Protein AF-A0A966Y6J8-F1 (afdb_monomer_lite)

Foldseek 3Di:
DVCVVQLVCLQPDDDDDDPDVVVCVSSVRDDDDDPVRVVVVVVVVVVVVVVVVVVVVCPVVDDPLVVVLVVLVVLVVVVVVVCVPPVDDDDPVSVVSNVVSVVVSVVSVVVCVVVPPVPPPPDPPPVVVVVVVVVVVVVPDD

Sequence (142 aa):
VSALPLVAYNMFSSHKLSDNQALDFLLRKAVFPTFVEVTFFAICACAVLFLSFASSYAYRNAEASLVAPFEYVAIPVSVLWGIFIWNEWPDALSWLGMFLILLGGIYAVYRERRLNIRVASDIPMPASTGMNMGKNQINRDP

Radius of gyration: 29.65 Å; chains: 1; bounding box: 65×50×82 Å

Structure (mmCIF, N/CA/C/O backbone):
data_AF-A0A966Y6J8-F1
#
_entry.id   AF-A0A966Y6J8-F1
#
loop_
_atom_site.group_PDB
_atom_site.id
_atom_site.type_symbol
_atom_site.label_atom_id
_atom_site.label_alt_id
_atom_site.label_comp_id
_atom_site.label_asym_id
_atom_site.label_entity_id
_atom_site.label_seq_id
_atom_site.pdbx_PDB_ins_code
_atom_site.Cartn_x
_atom_site.Cartn_y
_atom_site.Cartn_z
_atom_site.occupancy
_atom_site.B_iso_or_equiv
_atom_site.auth_seq_id
_atom_site.auth_comp_id
_atom_site.auth_asym_id
_atom_site.auth_atom_id
_atom_site.pdbx_PDB_model_num
ATOM 1 N N . VAL A 1 1 ? 27.481 15.611 0.302 1.00 56.69 1 VAL A N 1
ATOM 2 C CA . VAL A 1 1 ? 28.236 16.576 -0.543 1.00 56.69 1 VAL A CA 1
ATOM 3 C C . VAL A 1 1 ? 29.304 15.894 -1.415 1.00 56.69 1 VAL A C 1
ATOM 5 O O . VAL A 1 1 ? 29.577 16.391 -2.495 1.00 56.69 1 VAL A O 1
ATOM 8 N N . SER A 1 2 ? 29.834 14.718 -1.047 1.00 58.97 2 SER A N 1
ATOM 9 C CA . SER A 1 2 ? 30.861 13.980 -1.816 1.00 58.97 2 SER A CA 1
ATOM 10 C C . SER A 1 2 ? 30.388 13.265 -3.097 1.00 58.97 2 SER A C 1
ATOM 12 O O . SER A 1 2 ? 31.220 12.957 -3.940 1.00 58.97 2 SER A O 1
ATOM 14 N N . ALA A 1 3 ? 29.086 13.007 -3.276 1.00 59.91 3 ALA A N 1
ATOM 15 C CA . ALA A 1 3 ? 28.562 12.302 -4.458 1.00 59.91 3 ALA A CA 1
ATOM 16 C C . ALA A 1 3 ? 28.260 13.222 -5.660 1.00 59.91 3 ALA A C 1
ATOM 18 O O . ALA A 1 3 ? 28.180 12.756 -6.793 1.00 59.91 3 ALA A O 1
ATOM 19 N N . LEU A 1 4 ? 28.124 14.534 -5.427 1.00 69.62 4 LEU A N 1
ATOM 20 C CA . LEU A 1 4 ? 27.802 15.524 -6.465 1.00 69.62 4 LEU A CA 1
ATOM 21 C C . LEU A 1 4 ? 28.819 15.570 -7.625 1.00 69.62 4 LEU A C 1
ATOM 23 O O . LEU A 1 4 ? 28.378 15.615 -8.773 1.00 69.62 4 LEU A O 1
ATOM 27 N N . PRO A 1 5 ? 30.147 15.499 -7.386 1.00 73.69 5 PRO A N 1
ATOM 28 C CA . PRO A 1 5 ? 31.131 15.479 -8.471 1.00 73.69 5 PRO A CA 1
ATOM 29 C C . PRO A 1 5 ? 31.005 14.231 -9.354 1.00 73.69 5 PRO A C 1
ATOM 31 O O . PRO A 1 5 ? 31.160 14.303 -10.571 1.00 73.69 5 PRO A O 1
ATOM 34 N N . LEU A 1 6 ? 30.681 13.090 -8.741 1.00 67.75 6 LEU A N 1
ATOM 35 C CA . LEU A 1 6 ? 30.560 11.804 -9.423 1.00 67.75 6 LEU A CA 1
ATOM 36 C C . LEU A 1 6 ? 29.284 11.742 -10.278 1.00 67.75 6 LEU A C 1
ATOM 38 O O . LEU A 1 6 ? 29.329 11.268 -11.410 1.00 67.75 6 LEU A O 1
ATOM 42 N N . VAL A 1 7 ? 28.179 12.317 -9.787 1.00 68.94 7 VAL A N 1
ATOM 43 C CA . VAL A 1 7 ? 26.926 12.490 -10.545 1.00 68.94 7 VAL A CA 1
ATOM 44 C C . VAL A 1 7 ? 27.119 13.428 -11.742 1.00 68.94 7 VAL A C 1
ATOM 46 O O . VAL A 1 7 ? 26.674 13.108 -12.841 1.00 68.94 7 VAL A O 1
ATOM 49 N N . ALA A 1 8 ? 27.829 14.548 -11.570 1.00 68.38 8 ALA A N 1
ATOM 50 C CA . ALA A 1 8 ? 28.111 15.484 -12.661 1.00 68.38 8 ALA A CA 1
ATOM 51 C C . ALA A 1 8 ? 28.984 14.858 -13.768 1.00 68.38 8 ALA A C 1
ATOM 53 O O . ALA A 1 8 ? 28.717 15.055 -14.953 1.00 68.38 8 ALA A O 1
ATOM 54 N N . TYR A 1 9 ? 29.991 14.061 -13.392 1.00 67.81 9 TYR A N 1
ATOM 55 C CA . TYR A 1 9 ? 30.842 13.333 -14.339 1.00 67.81 9 TYR A CA 1
ATOM 56 C C . TYR A 1 9 ? 30.073 12.239 -15.104 1.00 67.81 9 TYR A C 1
ATOM 58 O O . TYR A 1 9 ? 30.188 12.130 -16.326 1.00 67.81 9 TYR A O 1
ATOM 66 N N . ASN A 1 10 ? 29.234 11.475 -14.399 1.00 71.25 10 ASN A N 1
ATOM 67 C CA . ASN A 1 10 ? 28.361 10.437 -14.959 1.00 71.25 10 ASN A CA 1
ATOM 68 C C . ASN A 1 10 ? 27.321 11.006 -15.955 1.00 71.25 10 ASN A C 1
ATOM 70 O O . ASN A 1 10 ? 27.005 10.377 -16.962 1.00 71.25 10 ASN A O 1
ATOM 74 N N . MET A 1 11 ? 26.841 12.233 -15.724 1.00 67.31 11 MET A N 1
ATOM 75 C CA . MET A 1 11 ? 25.857 12.915 -16.574 1.00 67.31 11 MET A CA 1
ATOM 76 C C . MET A 1 11 ? 26.409 13.310 -17.959 1.00 67.31 11 MET A C 1
ATOM 78 O O . MET A 1 11 ? 25.666 13.298 -18.942 1.00 67.31 11 MET A O 1
ATOM 82 N N . PHE A 1 12 ? 27.706 13.633 -18.049 1.00 67.56 12 PHE A N 1
ATOM 83 C CA . PHE A 1 12 ? 28.358 14.101 -19.281 1.00 67.56 12 PHE A CA 1
ATOM 84 C C . PHE A 1 12 ? 29.160 13.022 -20.028 1.00 67.56 12 PHE A C 1
ATOM 86 O O . PHE A 1 12 ? 29.352 13.145 -21.238 1.00 67.56 12 PHE A O 1
ATOM 93 N N . SER A 1 13 ? 29.626 11.962 -19.357 1.00 61.97 13 SER A N 1
ATOM 94 C CA . SER A 1 13 ? 30.504 10.952 -19.964 1.00 61.97 13 SER A CA 1
ATOM 95 C C . SER A 1 13 ? 29.734 9.691 -20.383 1.00 61.97 13 SER A C 1
ATOM 97 O O . SER A 1 13 ? 29.200 8.972 -19.546 1.00 61.97 13 SER A O 1
ATOM 99 N N . SER A 1 14 ? 29.660 9.408 -21.690 1.00 55.62 14 SER A N 1
ATOM 100 C CA . SER A 1 14 ? 29.096 8.149 -22.212 1.00 55.62 14 SER A CA 1
ATOM 101 C C . SER A 1 14 ? 30.207 7.099 -22.315 1.00 55.62 14 SER A C 1
ATOM 103 O O . SER A 1 14 ? 30.927 7.057 -23.312 1.00 55.62 14 SER A O 1
ATOM 105 N N . HIS A 1 15 ? 30.379 6.287 -21.269 1.00 58.25 15 HIS A N 1
ATOM 106 C CA . HIS A 1 15 ? 31.391 5.224 -21.227 1.00 58.25 15 HIS A CA 1
ATOM 107 C C . HIS A 1 15 ? 30.911 3.959 -21.949 1.00 58.25 15 HIS A C 1
ATOM 109 O O . HIS A 1 15 ? 29.740 3.593 -21.874 1.00 58.25 15 HIS A O 1
ATOM 115 N N . LYS A 1 16 ? 31.818 3.294 -22.676 1.00 61.41 16 LYS A N 1
ATOM 116 C CA . LYS A 1 16 ? 31.562 1.979 -23.284 1.00 61.41 16 LYS A CA 1
ATOM 117 C C . LYS A 1 16 ? 31.725 0.878 -22.232 1.00 61.41 16 LYS A C 1
ATOM 119 O O . LYS A 1 16 ? 32.588 0.990 -21.366 1.00 61.41 16 LYS A O 1
ATOM 124 N N . LEU A 1 17 ? 30.903 -0.166 -22.362 1.00 62.75 17 LEU A N 1
ATOM 125 C CA . LEU A 1 17 ? 30.805 -1.328 -21.473 1.00 62.75 17 LEU A CA 1
ATOM 126 C C . LEU A 1 17 ? 32.195 -1.861 -21.075 1.00 62.75 17 LEU A C 1
ATOM 128 O O . LEU A 1 17 ? 32.974 -2.274 -21.934 1.00 62.75 17 LEU A O 1
ATOM 132 N N . SER A 1 18 ? 32.498 -1.825 -19.778 1.00 62.00 18 SER A N 1
ATOM 133 C CA . SER A 1 18 ? 33.698 -2.429 -19.191 1.00 62.00 18 SER A CA 1
ATOM 134 C C . SER A 1 18 ? 33.388 -3.850 -18.713 1.00 62.00 18 SER A C 1
ATOM 136 O O . SER A 1 18 ? 32.248 -4.155 -18.372 1.00 62.00 18 SER A O 1
ATOM 138 N N . ASP A 1 19 ? 34.416 -4.693 -18.628 1.00 70.69 19 ASP A N 1
ATOM 139 C CA . ASP A 1 19 ? 34.370 -6.114 -18.232 1.00 70.69 19 ASP A CA 1
ATOM 140 C C . ASP A 1 19 ? 33.889 -6.348 -16.776 1.00 70.69 19 ASP A C 1
ATOM 142 O O . ASP A 1 19 ? 33.686 -7.475 -16.338 1.00 70.69 19 ASP A O 1
ATOM 146 N N . ASN A 1 20 ? 33.678 -5.273 -16.001 1.00 70.88 20 ASN A N 1
ATOM 147 C CA . ASN A 1 20 ? 33.243 -5.313 -14.603 1.00 70.88 20 ASN A CA 1
ATOM 148 C C . ASN A 1 20 ? 31.874 -4.633 -14.403 1.00 70.88 20 ASN A C 1
ATOM 150 O O . ASN A 1 20 ? 31.761 -3.405 -14.432 1.00 70.88 20 ASN A O 1
ATOM 154 N N . GLN A 1 21 ? 30.849 -5.433 -14.089 1.00 73.56 21 GLN A N 1
ATOM 155 C CA . GLN A 1 21 ? 29.447 -5.008 -13.923 1.00 73.56 21 GLN A CA 1
ATOM 156 C C . GLN A 1 21 ? 29.233 -3.947 -12.824 1.00 73.56 21 GLN A C 1
ATOM 158 O O . GLN A 1 21 ? 28.339 -3.109 -12.928 1.00 73.56 21 GLN A O 1
ATOM 163 N N . ALA A 1 22 ? 30.077 -3.934 -11.785 1.00 74.88 22 ALA A N 1
ATOM 164 C CA . ALA A 1 22 ? 30.004 -2.951 -10.701 1.00 74.88 22 ALA A CA 1
ATOM 165 C C . ALA A 1 22 ? 30.342 -1.521 -11.164 1.00 74.88 22 ALA A C 1
ATOM 167 O O . ALA A 1 22 ? 29.727 -0.560 -10.700 1.00 74.88 22 ALA A O 1
ATOM 168 N N . LEU A 1 23 ? 31.284 -1.372 -12.102 1.00 65.12 23 LEU A N 1
ATOM 169 C CA . LEU A 1 23 ? 31.626 -0.071 -12.681 1.00 65.12 23 LEU A CA 1
ATOM 170 C C . LEU A 1 23 ? 30.542 0.407 -13.644 1.00 65.12 23 LEU A C 1
ATOM 172 O O . LEU A 1 23 ? 30.250 1.597 -13.669 1.00 65.12 23 LEU A O 1
ATOM 176 N N . ASP A 1 24 ? 29.910 -0.514 -14.372 1.00 70.81 24 ASP A N 1
ATOM 177 C CA . ASP A 1 24 ? 28.793 -0.203 -15.269 1.00 70.81 24 ASP A CA 1
ATOM 178 C C . ASP A 1 24 ? 27.531 0.228 -14.495 1.00 70.81 24 ASP A C 1
ATOM 180 O O . ASP A 1 24 ? 26.807 1.125 -14.918 1.00 70.81 24 ASP A O 1
ATOM 184 N N . PHE A 1 25 ? 27.302 -0.331 -13.299 1.00 72.81 25 PHE A N 1
ATOM 185 C CA . PHE A 1 25 ? 26.258 0.141 -12.383 1.00 72.81 25 PHE A CA 1
ATOM 186 C C . PHE A 1 25 ? 26.586 1.517 -11.779 1.00 72.81 25 PHE A C 1
ATOM 188 O O . PHE A 1 25 ? 25.736 2.406 -11.779 1.00 72.81 25 PHE A O 1
ATOM 195 N N . LEU A 1 26 ? 27.817 1.722 -11.293 1.00 71.75 26 LEU A N 1
ATOM 196 C CA . LEU A 1 26 ? 28.246 2.996 -10.691 1.00 71.75 26 LEU A CA 1
ATOM 197 C C . LEU A 1 26 ? 28.332 4.146 -11.709 1.00 71.75 26 LEU A C 1
ATOM 199 O O . LEU A 1 26 ? 28.080 5.302 -11.364 1.00 71.75 26 LEU A O 1
ATOM 203 N N . LEU A 1 27 ? 28.683 3.842 -12.960 1.00 68.25 27 LEU A N 1
ATOM 204 C CA . LEU A 1 27 ? 28.788 4.798 -14.065 1.00 68.25 27 LEU A CA 1
ATOM 205 C C . LEU A 1 27 ? 27.573 4.759 -15.007 1.00 68.25 27 LEU A C 1
ATOM 207 O O . LEU A 1 27 ? 27.605 5.364 -16.080 1.00 68.25 27 LEU A O 1
ATOM 211 N N . ARG A 1 28 ? 26.480 4.100 -14.597 1.00 67.50 28 ARG A N 1
ATOM 212 C CA . ARG A 1 28 ? 25.204 4.090 -15.318 1.00 67.50 28 ARG A CA 1
ATOM 213 C C . ARG A 1 28 ? 24.732 5.530 -15.494 1.00 67.50 28 ARG A C 1
ATOM 215 O O . ARG A 1 28 ? 24.464 6.202 -14.500 1.00 67.50 28 ARG A O 1
ATOM 222 N N . LYS A 1 29 ? 24.643 5.989 -16.746 1.00 62.44 29 LYS A N 1
ATOM 223 C CA . LYS A 1 29 ? 24.233 7.355 -17.096 1.00 62.44 29 LYS A CA 1
ATOM 224 C C . LYS A 1 29 ? 22.938 7.728 -16.375 1.00 62.44 29 LYS A C 1
ATOM 226 O O . LYS A 1 29 ? 21.944 7.010 -16.502 1.00 62.44 29 LYS A O 1
ATOM 231 N N . ALA A 1 30 ? 22.945 8.856 -15.667 1.00 66.50 30 ALA A N 1
ATOM 232 C CA . ALA A 1 30 ? 21.752 9.427 -15.056 1.00 66.50 30 ALA A CA 1
ATOM 233 C C . ALA A 1 30 ? 20.676 9.650 -16.131 1.00 66.50 30 ALA A C 1
ATOM 235 O O . ALA A 1 30 ? 20.786 10.527 -16.990 1.00 66.50 30 ALA A O 1
ATOM 236 N N . VAL A 1 31 ? 19.655 8.801 -16.107 1.00 70.88 31 VAL A N 1
ATOM 237 C CA . VAL A 1 31 ? 18.470 8.930 -16.949 1.00 70.88 31 VAL A CA 1
ATOM 238 C C . VAL A 1 31 ? 17.595 10.013 -16.343 1.00 70.88 31 VAL A C 1
ATOM 240 O O . VAL A 1 31 ? 17.146 9.896 -15.204 1.00 70.88 31 VAL A O 1
ATOM 243 N N . PHE A 1 32 ? 17.387 11.090 -17.097 1.00 69.06 32 PHE A N 1
ATOM 244 C CA . PHE A 1 32 ? 16.415 12.104 -16.719 1.00 69.06 32 PHE A CA 1
ATOM 245 C C . PHE A 1 32 ? 15.021 11.538 -16.951 1.00 69.06 32 PHE A C 1
ATOM 247 O O . PHE A 1 32 ? 14.778 11.007 -18.039 1.00 69.06 32 PHE A O 1
ATOM 254 N N . PRO A 1 33 ? 14.129 11.625 -15.952 1.00 73.38 33 PRO A N 1
ATOM 255 C CA . PRO A 1 33 ? 12.804 11.059 -16.077 1.00 73.38 33 PRO A CA 1
ATOM 256 C C . PRO A 1 33 ? 12.080 11.703 -17.256 1.00 73.38 33 PRO A C 1
ATOM 258 O O . PRO A 1 33 ? 12.088 12.925 -17.432 1.00 73.38 33 PRO A O 1
ATOM 261 N N . THR A 1 34 ? 11.470 10.865 -18.087 1.00 83.94 34 THR A N 1
ATOM 262 C CA . THR A 1 34 ? 10.721 11.329 -19.260 1.00 83.94 34 THR A CA 1
ATOM 263 C C . THR A 1 34 ? 9.446 12.042 -18.789 1.00 83.94 34 THR A C 1
ATOM 265 O O . THR A 1 34 ? 8.939 11.764 -17.704 1.00 83.94 34 THR A O 1
ATOM 268 N N . PHE A 1 35 ? 8.874 12.944 -19.594 1.00 84.69 35 PHE A N 1
ATOM 269 C CA . PHE A 1 35 ? 7.659 13.698 -19.228 1.00 84.69 35 PHE A CA 1
ATOM 270 C C . PHE A 1 35 ? 6.492 12.806 -18.749 1.00 84.69 35 PHE A C 1
ATOM 272 O O . PHE A 1 35 ? 5.734 13.171 -17.849 1.00 84.69 35 PHE A O 1
ATOM 279 N N . VAL A 1 36 ? 6.388 11.595 -19.302 1.00 87.44 36 VAL A N 1
ATOM 280 C CA . VAL A 1 36 ? 5.396 10.586 -18.905 1.00 87.44 36 VAL A CA 1
ATOM 281 C C . VAL A 1 36 ? 5.649 10.066 -17.482 1.00 87.44 36 VAL A C 1
ATOM 283 O O . VAL A 1 36 ? 4.721 9.967 -16.686 1.00 87.44 36 VAL A O 1
ATOM 286 N N . GLU A 1 37 ? 6.903 9.795 -17.124 1.00 87.62 37 GLU A N 1
ATOM 287 C CA . GLU A 1 37 ? 7.282 9.296 -15.796 1.00 87.62 37 GLU A CA 1
ATOM 288 C C . GLU A 1 37 ? 7.057 10.362 -14.723 1.00 87.62 37 GLU A C 1
ATOM 290 O O . GLU A 1 37 ? 6.480 10.073 -13.677 1.00 87.62 37 GLU A O 1
ATOM 295 N N . VAL A 1 38 ? 7.422 11.617 -15.014 1.00 88.75 38 VAL A N 1
ATOM 296 C CA . VAL A 1 38 ? 7.140 12.760 -14.130 1.00 88.75 38 VAL A CA 1
ATOM 297 C C . VAL A 1 38 ? 5.636 12.904 -13.885 1.00 88.75 38 VAL A C 1
ATOM 299 O O . VAL A 1 38 ? 5.219 13.167 -12.758 1.00 88.75 38 VAL A O 1
ATOM 302 N N . THR A 1 39 ? 4.814 12.676 -14.913 1.00 91.12 39 THR A N 1
ATOM 303 C CA . THR A 1 39 ? 3.350 12.715 -14.787 1.00 91.12 39 THR A CA 1
ATOM 304 C C . THR A 1 39 ? 2.836 11.616 -13.854 1.00 91.12 39 THR A C 1
ATOM 306 O O . THR A 1 39 ? 2.043 11.903 -12.957 1.00 91.12 39 THR A O 1
ATOM 309 N N . PHE A 1 40 ? 3.314 10.375 -13.994 1.00 90.25 40 PHE A N 1
ATOM 310 C CA . PHE A 1 40 ? 2.947 9.288 -13.080 1.00 90.25 40 PHE A CA 1
ATOM 311 C C . PHE A 1 40 ? 3.374 9.571 -11.637 1.00 90.25 40 PHE A C 1
ATOM 313 O O . PHE A 1 40 ? 2.576 9.381 -10.717 1.00 90.25 40 PHE A O 1
ATOM 320 N N . PHE A 1 41 ? 4.586 10.095 -11.429 1.00 90.31 41 PHE A N 1
ATOM 321 C CA . PHE A 1 41 ? 5.043 10.507 -10.100 1.00 90.31 41 PHE A CA 1
ATOM 322 C C . PHE A 1 41 ? 4.151 11.594 -9.496 1.00 90.31 41 PHE A C 1
ATOM 324 O O . PHE A 1 41 ? 3.798 11.498 -8.321 1.00 90.31 41 PHE A O 1
ATOM 331 N N . ALA A 1 42 ? 3.747 12.592 -10.285 1.00 93.38 42 ALA A N 1
ATOM 332 C CA . ALA A 1 42 ? 2.857 13.654 -9.825 1.00 93.38 42 ALA A CA 1
ATOM 333 C C . ALA A 1 42 ? 1.478 13.112 -9.416 1.00 93.38 42 ALA A C 1
ATOM 335 O O . ALA A 1 42 ? 0.981 13.453 -8.344 1.00 93.38 42 ALA A O 1
ATOM 336 N N . ILE A 1 43 ? 0.885 12.222 -10.219 1.00 94.75 43 ILE A N 1
ATOM 337 C CA . ILE A 1 43 ? -0.411 11.596 -9.911 1.00 94.75 43 ILE A CA 1
ATOM 338 C C . ILE A 1 43 ? -0.325 10.785 -8.612 1.00 94.75 43 ILE A C 1
ATOM 340 O O . ILE A 1 43 ? -1.158 10.965 -7.721 1.00 94.75 43 ILE A O 1
ATOM 344 N N . CYS A 1 44 ? 0.700 9.940 -8.465 1.00 92.75 44 CYS A N 1
ATOM 345 C CA . CYS A 1 44 ? 0.920 9.161 -7.246 1.00 92.75 44 CYS A CA 1
ATOM 346 C C . CYS A 1 44 ? 1.125 10.064 -6.023 1.00 92.75 44 CYS A C 1
ATOM 348 O O . CYS A 1 44 ? 0.527 9.821 -4.976 1.00 92.75 44 CYS A O 1
ATOM 350 N N . ALA A 1 45 ? 1.917 11.132 -6.153 1.00 93.69 45 ALA A N 1
ATOM 351 C CA . ALA A 1 45 ? 2.146 12.084 -5.071 1.00 93.69 45 ALA A CA 1
ATOM 352 C C . ALA A 1 45 ? 0.845 12.774 -4.641 1.00 93.69 45 ALA A C 1
ATOM 354 O O . ALA A 1 45 ? 0.544 12.823 -3.450 1.00 93.69 45 ALA A O 1
ATOM 355 N N . CYS A 1 46 ? 0.037 13.253 -5.590 1.00 95.94 46 CYS A N 1
ATOM 356 C CA . CYS A 1 46 ? -1.258 13.861 -5.293 1.00 95.94 46 CYS A CA 1
ATOM 357 C C . CYS A 1 46 ? -2.219 12.877 -4.610 1.00 95.94 46 CYS A C 1
ATOM 359 O O . CYS A 1 46 ? -2.869 13.249 -3.633 1.00 95.94 46 CYS A O 1
ATOM 361 N N . ALA A 1 47 ? -2.284 11.627 -5.076 1.00 94.25 47 ALA A N 1
ATOM 362 C CA . ALA A 1 47 ? -3.132 10.597 -4.480 1.00 94.25 47 ALA A CA 1
ATOM 363 C C . ALA A 1 47 ? -2.724 10.281 -3.030 1.00 94.25 47 ALA A C 1
ATOM 365 O O . ALA A 1 47 ? -3.578 10.244 -2.143 1.00 94.25 47 ALA A O 1
ATOM 366 N N . VAL A 1 48 ? -1.421 10.113 -2.772 1.00 92.94 48 VAL A N 1
ATOM 367 C CA . VAL A 1 48 ? -0.895 9.846 -1.424 1.00 92.94 48 VAL A CA 1
ATOM 368 C C . VAL A 1 48 ? -1.114 11.043 -0.504 1.00 92.94 48 VAL A C 1
ATOM 370 O O . VAL A 1 48 ? -1.575 10.861 0.619 1.00 92.94 48 VAL A O 1
ATOM 373 N N . LEU A 1 49 ? -0.862 12.267 -0.977 1.00 95.06 49 LEU A N 1
ATOM 374 C CA . LEU A 1 49 ? -1.125 13.480 -0.200 1.00 95.06 49 LEU A CA 1
ATOM 375 C C . LEU A 1 49 ? -2.598 13.571 0.200 1.00 95.06 49 LEU A C 1
ATOM 377 O O . LEU A 1 49 ? -2.902 13.776 1.374 1.00 95.06 49 LEU A O 1
ATOM 381 N N . PHE A 1 50 ? -3.511 13.371 -0.751 1.00 95.38 50 PHE A N 1
ATOM 382 C CA . PHE A 1 50 ? -4.944 13.384 -0.477 1.00 95.38 50 PHE A CA 1
ATOM 383 C C . PHE A 1 50 ? -5.334 12.327 0.564 1.00 95.38 50 PHE A C 1
ATOM 385 O O . PHE A 1 50 ? -6.040 12.643 1.523 1.00 95.38 50 PHE A O 1
ATOM 392 N N . LEU A 1 51 ? -4.819 11.100 0.429 1.00 91.31 51 LEU A N 1
ATOM 393 C CA . LEU A 1 51 ? -5.059 10.018 1.381 1.00 91.31 51 LEU A CA 1
ATOM 394 C C . LEU A 1 51 ? -4.534 10.354 2.784 1.00 91.31 51 LEU A C 1
ATOM 396 O O . LEU A 1 51 ? -5.256 10.172 3.762 1.00 91.31 51 LEU A O 1
ATOM 400 N N . SER A 1 52 ? -3.309 10.872 2.905 1.00 91.25 52 SER A N 1
ATOM 401 C CA . SER A 1 52 ? -2.723 11.253 4.196 1.00 91.25 52 SER A CA 1
ATOM 402 C C . SER A 1 52 ? -3.499 12.383 4.872 1.00 91.25 52 SER A C 1
ATOM 404 O O . SER A 1 52 ? -3.716 12.338 6.085 1.00 91.25 52 SER A O 1
ATOM 406 N N . PHE A 1 53 ? -3.966 13.369 4.101 1.00 92.62 53 PHE A N 1
ATOM 407 C CA . PHE A 1 53 ? -4.838 14.425 4.613 1.00 92.62 53 PHE A CA 1
ATOM 408 C C . PHE A 1 53 ? -6.173 13.855 5.102 1.00 92.62 53 PHE A C 1
ATOM 410 O O . PHE A 1 53 ? -6.558 14.106 6.243 1.00 92.62 53 PHE A O 1
ATOM 417 N N . ALA A 1 54 ? -6.859 13.056 4.280 1.00 88.50 54 ALA A N 1
ATOM 418 C CA . ALA A 1 54 ? -8.137 12.441 4.635 1.00 88.50 54 ALA A CA 1
ATOM 419 C C . ALA A 1 54 ? -8.022 11.535 5.871 1.00 88.50 54 ALA A C 1
ATOM 421 O O . ALA A 1 54 ? -8.847 11.623 6.779 1.00 88.50 54 ALA A O 1
ATOM 422 N N . SER A 1 55 ? -6.964 10.726 5.943 1.00 86.00 55 SER A N 1
ATOM 423 C CA . SER A 1 55 ? -6.666 9.864 7.088 1.00 86.00 55 SER A CA 1
ATOM 424 C C . SER A 1 55 ? -6.457 10.689 8.361 1.00 86.00 55 SER A C 1
ATOM 426 O O . SER A 1 55 ? -7.094 10.439 9.382 1.00 86.00 55 SER A O 1
ATOM 428 N N . SER A 1 56 ? -5.681 11.774 8.274 1.00 87.25 56 SER A N 1
ATOM 429 C CA . SER A 1 56 ? -5.472 12.701 9.395 1.00 87.25 56 SER A CA 1
ATOM 430 C C . SER A 1 56 ? -6.776 13.340 9.895 1.00 87.25 56 SER A C 1
ATOM 432 O O . SER A 1 56 ? -6.939 13.545 11.097 1.00 87.25 56 SER A O 1
ATOM 434 N N . TYR A 1 57 ? -7.728 13.640 9.005 1.00 87.12 57 TYR A N 1
ATOM 435 C CA . TYR A 1 57 ? -9.066 14.095 9.403 1.00 87.12 57 TYR A CA 1
ATOM 436 C C . TYR A 1 57 ? -9.907 12.978 10.0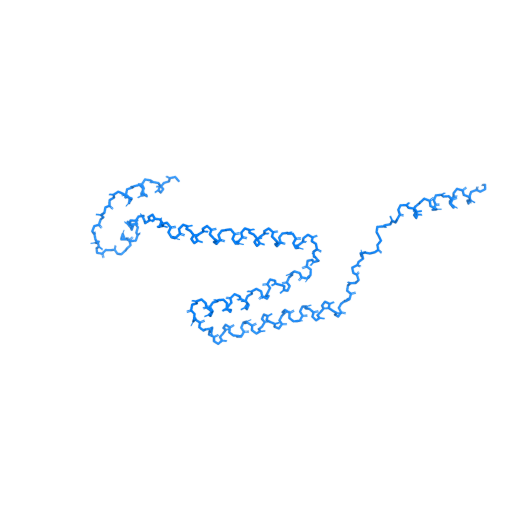33 1.00 87.12 57 TYR A C 1
ATOM 438 O O . TYR A 1 57 ? -10.621 13.235 11.002 1.00 87.12 57 TYR A O 1
ATOM 446 N N . ALA A 1 58 ? -9.810 11.748 9.524 1.00 84.12 58 ALA A N 1
ATOM 447 C CA . ALA A 1 58 ? -10.525 10.597 10.064 1.00 84.12 58 ALA A CA 1
ATOM 448 C C . ALA A 1 58 ? -10.102 10.292 11.509 1.00 84.12 58 ALA A C 1
ATOM 450 O O . ALA A 1 58 ? -10.974 10.192 12.367 1.00 84.12 58 ALA A O 1
ATOM 451 N N . TYR A 1 59 ? -8.800 10.266 11.824 1.00 82.00 59 TYR A N 1
ATOM 452 C CA . TYR A 1 59 ? -8.326 10.047 13.204 1.00 82.00 59 TYR A CA 1
ATOM 453 C C . TYR A 1 59 ? -8.770 11.132 14.194 1.00 82.00 59 TYR A C 1
ATOM 455 O O . TYR A 1 59 ? -8.795 10.887 15.396 1.00 82.00 59 TYR A O 1
ATOM 463 N N . ARG A 1 60 ? -9.105 12.341 13.724 1.00 79.69 60 ARG A N 1
ATOM 464 C CA .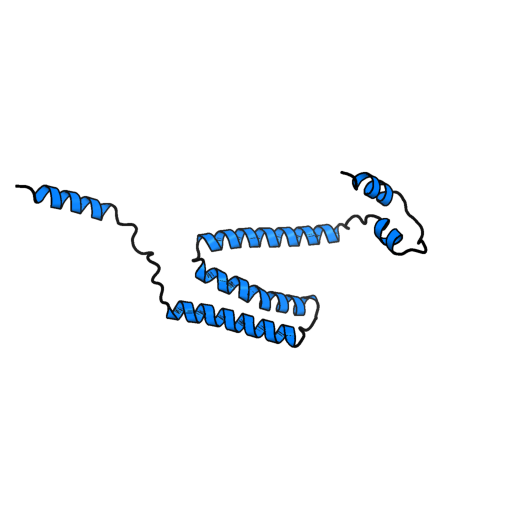 ARG A 1 60 ? -9.615 13.415 14.596 1.00 79.69 60 ARG A CA 1
ATOM 465 C C . ARG A 1 60 ? -11.091 13.247 14.950 1.00 79.69 60 ARG A C 1
ATOM 467 O O . ARG A 1 60 ? -11.510 13.760 15.981 1.00 79.69 60 ARG A O 1
ATOM 474 N N . ASN A 1 61 ? -11.859 12.570 14.097 1.00 72.75 61 ASN A N 1
ATOM 475 C CA . ASN A 1 61 ? -13.313 12.443 14.221 1.00 72.75 61 ASN A CA 1
ATOM 476 C C . ASN A 1 61 ? -13.772 11.021 14.584 1.00 72.75 61 ASN A C 1
ATOM 478 O O . ASN A 1 61 ? -14.918 10.845 14.987 1.00 72.75 61 ASN A O 1
ATOM 482 N N . ALA A 1 62 ? -12.912 10.016 14.418 1.00 73.75 62 ALA A N 1
ATOM 483 C CA . ALA A 1 62 ? -13.191 8.621 14.726 1.00 73.75 62 ALA A CA 1
ATOM 484 C C . ALA A 1 62 ? -12.365 8.158 15.928 1.00 73.75 62 ALA A C 1
ATOM 486 O O . ALA A 1 62 ? -11.210 8.547 16.100 1.00 73.75 62 ALA A O 1
ATOM 487 N N . GLU A 1 63 ? -12.954 7.294 16.750 1.00 65.62 63 GLU A N 1
ATOM 488 C CA . GLU A 1 63 ? -12.246 6.672 17.863 1.00 65.62 63 GLU A CA 1
ATOM 489 C C . GLU A 1 63 ? -11.078 5.832 17.345 1.00 65.62 63 GLU A C 1
ATOM 491 O O . GLU A 1 63 ? -11.210 5.098 16.363 1.00 65.62 63 GLU A O 1
ATOM 496 N N . ALA A 1 64 ? -9.930 5.903 18.023 1.00 67.88 64 ALA A N 1
ATOM 497 C CA . ALA A 1 64 ? -8.726 5.176 17.618 1.00 67.88 64 ALA A CA 1
ATOM 498 C C . ALA A 1 64 ? -8.957 3.653 17.485 1.00 67.88 64 ALA A C 1
ATOM 500 O O . ALA A 1 64 ? -8.261 2.988 16.716 1.00 67.88 64 ALA A O 1
ATOM 501 N N . SER A 1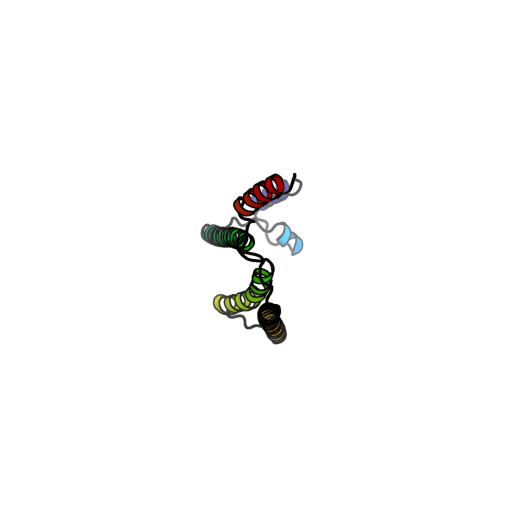 65 ? -9.954 3.102 18.190 1.00 67.69 65 SER A N 1
ATOM 502 C CA . SER A 1 65 ? -10.349 1.692 18.102 1.00 67.69 65 SER A CA 1
ATOM 503 C C . SER A 1 65 ? -10.999 1.312 16.770 1.00 67.69 65 SER A C 1
ATOM 505 O O . SER A 1 65 ? -10.788 0.189 16.314 1.00 67.69 65 SER A O 1
ATOM 507 N N . LEU A 1 66 ? -11.704 2.243 16.118 1.00 68.12 66 LEU A N 1
ATOM 508 C CA . LEU A 1 66 ? -12.381 2.022 14.837 1.00 68.12 66 LEU A CA 1
ATOM 509 C C . LEU A 1 66 ? -11.422 2.111 13.644 1.00 68.12 66 LEU A C 1
ATOM 511 O O . LEU A 1 66 ? -11.668 1.496 12.606 1.00 68.12 66 LEU A O 1
ATOM 515 N N . VAL A 1 67 ? -10.321 2.858 13.776 1.00 72.12 67 VAL A N 1
ATOM 516 C CA . VAL A 1 67 ? -9.366 3.063 12.673 1.00 72.12 67 VAL A CA 1
ATOM 517 C C . VAL A 1 67 ? -8.355 1.917 12.558 1.00 72.12 67 VAL A C 1
ATOM 519 O O . VAL A 1 67 ? -8.019 1.506 11.449 1.00 72.12 67 VAL A O 1
ATOM 522 N N . ALA A 1 68 ? -7.942 1.325 13.682 1.00 71.00 68 ALA A N 1
ATOM 523 C CA . ALA A 1 68 ? -7.025 0.182 13.703 1.00 71.00 68 ALA A CA 1
ATOM 524 C C . ALA A 1 68 ? -7.445 -1.000 12.790 1.00 71.00 68 ALA A C 1
ATOM 526 O O . ALA A 1 68 ? -6.611 -1.484 12.025 1.00 71.00 68 ALA A O 1
ATOM 527 N N . PRO A 1 69 ? -8.709 -1.478 12.787 1.00 68.38 69 PRO A N 1
ATOM 528 C CA . PRO A 1 69 ? -9.127 -2.538 11.868 1.00 68.38 69 PRO A CA 1
ATOM 529 C C . PRO A 1 69 ? -9.134 -2.115 10.392 1.00 68.38 69 PRO A C 1
ATOM 531 O O . PRO A 1 69 ? -8.931 -2.964 9.525 1.00 68.38 69 PRO A O 1
ATOM 534 N N . PHE A 1 70 ? -9.319 -0.829 10.086 1.00 75.12 70 PHE A N 1
ATOM 535 C CA . PHE A 1 70 ? -9.298 -0.322 8.710 1.00 75.12 70 PHE A CA 1
ATOM 536 C C . PHE A 1 70 ? -7.915 -0.443 8.064 1.00 75.12 70 PHE A C 1
ATOM 538 O O . PHE A 1 70 ? -7.814 -0.825 6.897 1.00 75.12 70 PHE A O 1
ATOM 545 N N . GLU A 1 71 ? -6.850 -0.186 8.824 1.00 78.81 71 GLU A N 1
ATOM 546 C CA . GLU A 1 71 ? -5.471 -0.353 8.348 1.00 78.81 71 GLU A CA 1
ATOM 547 C C . GLU A 1 71 ? -5.174 -1.806 7.961 1.00 78.81 71 GLU A C 1
ATOM 549 O O . GLU A 1 71 ? -4.547 -2.066 6.935 1.00 78.81 71 GLU A O 1
ATOM 554 N N . TYR A 1 72 ? -5.686 -2.769 8.729 1.00 81.00 72 TYR A N 1
ATOM 555 C CA . TYR A 1 72 ? -5.513 -4.186 8.414 1.00 81.00 72 TYR A CA 1
ATOM 556 C C . TYR A 1 72 ? -6.278 -4.596 7.150 1.00 81.00 72 TYR A C 1
ATOM 558 O O . TYR A 1 72 ? -5.761 -5.372 6.351 1.00 81.00 72 TYR A O 1
ATOM 566 N N . VAL A 1 73 ? -7.466 -4.033 6.903 1.00 81.62 73 VAL A N 1
ATOM 567 C CA . VAL A 1 73 ? -8.239 -4.285 5.670 1.00 81.62 73 VAL A CA 1
ATOM 568 C C . VAL A 1 73 ? -7.563 -3.689 4.426 1.00 81.62 73 VAL A C 1
ATOM 570 O O . VAL A 1 73 ? -7.769 -4.192 3.320 1.00 81.62 73 VAL A O 1
ATOM 573 N N . ALA A 1 74 ? -6.695 -2.684 4.568 1.00 84.25 74 ALA A N 1
ATOM 574 C CA . ALA A 1 74 ? -5.946 -2.141 3.433 1.00 84.25 74 ALA A CA 1
ATOM 575 C C . ALA A 1 74 ? -5.010 -3.182 2.784 1.00 84.25 74 ALA A C 1
ATOM 577 O O . ALA A 1 74 ? -4.748 -3.109 1.584 1.00 84.25 74 ALA A O 1
ATOM 578 N N . ILE A 1 75 ? -4.549 -4.183 3.542 1.00 86.00 75 ILE A N 1
ATOM 579 C CA . ILE A 1 75 ? -3.641 -5.229 3.053 1.00 86.00 75 ILE A CA 1
ATOM 580 C C . ILE A 1 75 ? -4.306 -6.130 1.992 1.00 86.00 75 ILE A C 1
ATOM 582 O O . ILE A 1 75 ? -3.775 -6.200 0.883 1.00 86.00 75 ILE A O 1
ATOM 586 N N . PRO A 1 76 ? -5.457 -6.793 2.241 1.00 86.31 76 PRO A N 1
ATOM 587 C CA . PRO A 1 76 ? -6.139 -7.570 1.204 1.00 86.31 76 PRO A CA 1
ATOM 588 C C . PRO A 1 76 ? -6.543 -6.708 0.001 1.00 86.31 76 PRO A C 1
ATOM 590 O O . PRO A 1 76 ? -6.397 -7.149 -1.136 1.00 86.31 76 PRO A O 1
ATOM 593 N N . VAL A 1 77 ? -6.977 -5.460 0.223 1.00 86.62 77 VAL A N 1
ATOM 594 C CA . VAL A 1 77 ? -7.311 -4.525 -0.868 1.00 86.62 77 VAL A CA 1
ATOM 595 C C . VAL A 1 77 ? -6.089 -4.215 -1.740 1.00 86.62 77 VAL A C 1
ATOM 597 O O . VAL A 1 77 ? -6.211 -4.172 -2.963 1.00 86.62 77 VAL A O 1
ATOM 600 N N . SER A 1 78 ? -4.907 -4.058 -1.142 1.00 88.06 78 SER A N 1
ATOM 601 C CA . SER A 1 78 ? -3.647 -3.875 -1.873 1.00 88.06 78 SER A CA 1
ATOM 602 C C . SER A 1 78 ? -3.340 -5.066 -2.783 1.00 88.06 78 SER A C 1
ATOM 604 O O . SER A 1 78 ? -2.998 -4.882 -3.950 1.00 88.06 78 SER A O 1
ATOM 606 N N . VAL A 1 79 ? -3.543 -6.298 -2.301 1.00 88.69 79 VAL A N 1
ATOM 607 C CA . VAL A 1 79 ? -3.317 -7.490 -3.132 1.00 88.69 79 VAL A CA 1
ATOM 608 C C . VAL A 1 79 ? -4.339 -7.601 -4.264 1.00 88.69 79 VAL A C 1
ATOM 610 O O . VAL A 1 79 ? -3.965 -7.984 -5.370 1.00 88.69 79 VAL A O 1
ATOM 613 N N . LEU A 1 80 ? -5.595 -7.195 -4.046 1.00 89.06 80 LEU A N 1
ATOM 614 C CA . LEU A 1 80 ? -6.589 -7.113 -5.125 1.00 89.06 80 LEU A CA 1
ATOM 615 C C . LEU A 1 80 ? -6.143 -6.161 -6.244 1.00 89.06 80 LEU A C 1
ATOM 617 O O . LEU A 1 80 ? -6.239 -6.512 -7.419 1.00 89.06 80 LEU A O 1
ATOM 621 N N . TRP A 1 81 ? -5.607 -4.988 -5.895 1.00 88.12 81 TRP A N 1
ATOM 622 C CA . TRP A 1 81 ? -5.006 -4.071 -6.872 1.00 88.12 81 TRP A CA 1
ATOM 623 C C . TRP A 1 81 ? -3.767 -4.667 -7.548 1.00 88.12 81 TRP A C 1
ATOM 625 O O . TRP A 1 81 ? -3.580 -4.477 -8.749 1.00 88.12 81 TRP A O 1
ATOM 635 N N . GLY A 1 82 ? -2.971 -5.434 -6.797 1.00 88.56 82 GLY A N 1
ATOM 636 C CA . GLY A 1 82 ? -1.854 -6.236 -7.292 1.00 88.56 82 GLY A CA 1
ATOM 637 C C . GLY A 1 82 ? -2.256 -7.142 -8.460 1.00 88.56 82 GLY A C 1
ATOM 638 O O . GLY A 1 82 ? -1.694 -7.069 -9.554 1.00 88.56 82 GLY A O 1
ATOM 639 N N . ILE A 1 83 ? -3.302 -7.938 -8.237 1.00 89.56 83 ILE A N 1
ATOM 640 C CA . ILE A 1 83 ? -3.865 -8.849 -9.237 1.00 89.56 83 ILE A CA 1
ATOM 641 C C . ILE A 1 83 ? -4.441 -8.056 -10.418 1.00 89.56 83 ILE A C 1
ATOM 643 O O . ILE A 1 83 ? -4.236 -8.430 -11.565 1.00 89.56 83 ILE A O 1
ATOM 647 N N . PHE A 1 84 ? -5.136 -6.943 -10.175 1.00 91.25 84 PHE A N 1
ATOM 648 C CA . PHE A 1 84 ? -5.813 -6.204 -11.245 1.00 91.25 84 PHE A CA 1
ATOM 649 C C . PHE A 1 84 ? -4.854 -5.475 -12.197 1.00 91.25 84 PHE A C 1
ATOM 651 O O . PHE A 1 84 ? -5.095 -5.433 -13.401 1.00 91.25 84 PHE A O 1
ATOM 658 N N . ILE A 1 85 ? -3.775 -4.890 -11.669 1.00 91.12 85 ILE A N 1
ATOM 659 C CA . ILE A 1 85 ? -2.817 -4.108 -12.464 1.00 91.12 85 ILE A CA 1
ATOM 660 C C . ILE A 1 85 ? -1.758 -5.013 -13.099 1.00 91.12 85 ILE A C 1
ATOM 662 O O . ILE A 1 85 ? -1.415 -4.826 -14.265 1.00 91.12 85 ILE A O 1
ATOM 666 N N . TRP A 1 86 ? -1.229 -5.976 -12.338 1.00 90.31 86 TRP A N 1
ATOM 667 C CA . TRP A 1 86 ? -0.075 -6.779 -12.754 1.00 90.31 86 TRP A CA 1
ATOM 668 C C . TRP A 1 86 ? -0.417 -8.235 -13.090 1.00 90.31 86 TRP A C 1
ATOM 670 O O . TRP A 1 86 ? 0.450 -8.945 -13.587 1.00 90.31 86 TRP A O 1
ATOM 680 N N . ASN A 1 87 ? -1.662 -8.680 -12.870 1.00 87.25 87 ASN A N 1
ATOM 681 C CA . ASN A 1 87 ? -2.115 -10.061 -13.102 1.00 87.25 87 ASN A CA 1
ATOM 682 C C . ASN A 1 87 ? -1.254 -11.124 -12.387 1.00 87.25 87 ASN A C 1
ATOM 684 O O . ASN A 1 87 ? -1.183 -12.276 -12.817 1.00 87.25 87 ASN A O 1
ATOM 688 N N . GLU A 1 88 ? -0.611 -10.728 -11.286 1.00 85.81 88 GLU A N 1
ATOM 689 C CA . GLU A 1 88 ? 0.222 -11.587 -10.447 1.00 85.81 88 GLU A CA 1
ATOM 690 C C . GLU A 1 88 ? -0.655 -12.245 -9.380 1.00 85.81 88 GLU A C 1
ATOM 692 O O . GLU A 1 88 ? -1.287 -11.561 -8.568 1.00 85.81 88 GLU A O 1
ATOM 697 N N . TRP A 1 89 ? -0.713 -13.575 -9.384 1.00 88.75 89 TRP A N 1
ATOM 698 C CA . TRP A 1 89 ? -1.547 -14.318 -8.445 1.00 88.75 89 TRP A CA 1
ATOM 699 C C . TRP A 1 89 ? -0.792 -14.574 -7.137 1.00 88.75 89 TRP A C 1
ATOM 701 O O . TRP A 1 89 ? 0.335 -15.066 -7.170 1.00 88.75 89 TRP A O 1
ATOM 711 N N . PRO A 1 90 ? -1.396 -14.276 -5.973 1.00 83.31 90 PRO A N 1
ATOM 712 C CA . PRO A 1 90 ? -0.739 -14.493 -4.694 1.00 83.31 90 PRO A CA 1
ATOM 713 C C . PRO A 1 90 ? -0.482 -15.984 -4.443 1.00 83.31 90 PRO A C 1
ATOM 715 O O . PRO A 1 90 ? -1.364 -16.821 -4.638 1.00 83.31 90 PRO A O 1
ATOM 718 N N . ASP A 1 91 ? 0.722 -16.290 -3.955 1.00 89.81 91 ASP A N 1
ATOM 719 C CA . ASP A 1 91 ? 1.127 -17.635 -3.535 1.00 89.81 91 ASP A CA 1
ATOM 720 C C . ASP A 1 91 ? 0.288 -18.148 -2.342 1.00 89.81 91 ASP A C 1
ATOM 722 O O . ASP A 1 91 ? -0.370 -17.379 -1.631 1.00 89.81 91 ASP A O 1
ATOM 726 N N . ALA A 1 92 ? 0.322 -19.457 -2.084 1.00 89.31 92 ALA A N 1
ATOM 727 C CA . ALA A 1 92 ? -0.433 -20.116 -1.018 1.00 89.31 92 ALA A CA 1
ATOM 728 C C . ALA A 1 92 ? -0.174 -19.493 0.367 1.00 89.31 92 ALA A C 1
ATOM 730 O O . ALA A 1 92 ? -1.099 -19.346 1.171 1.00 89.31 92 ALA A O 1
ATOM 731 N N . LEU A 1 93 ? 1.064 -19.065 0.639 1.00 89.81 93 LEU A N 1
ATOM 732 C CA . LEU A 1 93 ? 1.413 -18.375 1.883 1.00 89.81 93 LEU A CA 1
ATOM 733 C C . LEU A 1 93 ? 0.753 -16.987 1.982 1.00 89.81 93 LEU A C 1
ATOM 735 O O . LEU A 1 93 ? 0.266 -16.607 3.049 1.00 89.81 93 LEU A O 1
ATOM 739 N N . SER A 1 94 ? 0.683 -16.252 0.870 1.00 86.88 94 SER A N 1
ATOM 740 C CA . SER A 1 94 ? 0.018 -14.945 0.789 1.00 86.88 94 SER A CA 1
ATOM 741 C C . SER A 1 94 ? -1.486 -15.068 1.023 1.00 86.88 94 SER A C 1
ATOM 743 O O . SER A 1 94 ? -2.063 -14.248 1.736 1.00 86.88 94 SER A O 1
ATOM 745 N N . TRP A 1 95 ? -2.114 -16.127 0.505 1.00 88.06 95 TRP A N 1
ATOM 746 C CA . TRP A 1 95 ? -3.513 -16.452 0.799 1.00 88.06 95 TRP A CA 1
ATOM 747 C C . TRP A 1 95 ? -3.756 -16.707 2.289 1.00 88.06 95 TRP A C 1
ATOM 749 O O . TRP A 1 95 ? -4.717 -16.176 2.850 1.00 88.06 95 TRP A O 1
ATOM 759 N N . LEU A 1 96 ? -2.875 -17.464 2.951 1.00 92.19 96 LEU A N 1
ATOM 760 C CA . LEU A 1 96 ? -2.980 -17.729 4.389 1.00 92.19 96 LEU A CA 1
ATOM 761 C C . LEU A 1 96 ? -2.844 -16.443 5.213 1.00 92.19 96 LEU A C 1
ATOM 763 O O . LEU A 1 96 ? -3.656 -16.197 6.107 1.00 92.19 96 LEU A O 1
ATOM 767 N N . GLY A 1 97 ? -1.864 -15.596 4.885 1.00 87.25 97 GLY A N 1
ATOM 768 C CA . GLY A 1 97 ? -1.698 -14.291 5.528 1.00 87.25 97 GLY A CA 1
ATOM 769 C C . GLY A 1 97 ? -2.930 -13.401 5.352 1.00 87.25 97 GLY A C 1
ATOM 770 O O . GLY A 1 97 ? -3.414 -12.803 6.311 1.00 87.25 97 GLY A O 1
ATOM 771 N N . MET A 1 98 ? -3.499 -13.376 4.147 1.00 86.38 98 MET A N 1
ATOM 772 C CA . MET A 1 98 ? -4.691 -12.590 3.834 1.00 86.38 98 MET A CA 1
ATOM 773 C C . MET A 1 98 ? -5.924 -13.067 4.606 1.00 86.38 98 MET A C 1
ATOM 775 O O . MET A 1 98 ? -6.669 -12.250 5.149 1.00 86.38 98 MET A O 1
ATOM 779 N N . PHE A 1 99 ? -6.104 -14.384 4.724 1.00 89.56 99 PHE A N 1
ATOM 780 C CA . PHE A 1 99 ? -7.169 -14.974 5.531 1.00 89.56 99 PHE A CA 1
ATOM 781 C C . PHE A 1 99 ? -7.017 -14.627 7.017 1.00 89.56 99 PHE A C 1
ATOM 783 O O . PHE A 1 99 ? -7.994 -14.256 7.667 1.00 89.56 99 PHE A O 1
ATOM 790 N N . LEU A 1 100 ? -5.790 -14.670 7.549 1.00 88.25 100 LEU A N 1
ATOM 791 C CA . LEU A 1 100 ? -5.503 -14.312 8.939 1.00 88.25 100 LEU A CA 1
ATOM 792 C C . LEU A 1 100 ? -5.814 -12.835 9.230 1.00 88.25 100 LEU A C 1
ATOM 794 O O . LEU A 1 100 ? -6.407 -12.519 10.260 1.00 88.25 100 LEU A O 1
ATOM 798 N N . ILE A 1 101 ? -5.465 -11.940 8.304 1.00 85.56 101 ILE A N 1
ATOM 799 C CA . ILE A 1 101 ? -5.757 -10.504 8.402 1.00 85.56 101 ILE A CA 1
ATOM 800 C C . ILE A 1 101 ? -7.269 -10.249 8.353 1.00 85.56 101 ILE A C 1
ATOM 802 O O . ILE A 1 101 ? -7.789 -9.511 9.190 1.00 85.56 101 ILE A O 1
ATOM 806 N N . LEU A 1 102 ? -7.990 -10.889 7.424 1.00 86.12 102 LEU A N 1
ATOM 807 C CA . LEU A 1 102 ? -9.451 -10.788 7.329 1.00 86.12 102 LEU A CA 1
ATOM 808 C C . LEU A 1 102 ? -10.135 -11.274 8.612 1.00 86.12 102 LEU A C 1
ATOM 810 O O . LEU A 1 102 ? -11.012 -10.588 9.138 1.00 86.12 102 LEU A O 1
ATOM 814 N N . LEU A 1 103 ? -9.701 -12.415 9.155 1.00 87.94 103 LEU A N 1
ATOM 815 C CA . LEU A 1 103 ? -10.187 -12.923 10.438 1.00 87.94 103 LEU A CA 1
ATOM 816 C C . LEU A 1 103 ? -9.898 -11.950 11.585 1.00 87.94 103 LEU A C 1
ATOM 818 O O . LEU A 1 103 ? -10.784 -11.702 12.401 1.00 87.94 103 LEU A O 1
ATOM 822 N N . GLY A 1 104 ? -8.697 -11.372 11.636 1.00 82.94 104 GLY A N 1
ATOM 823 C CA . GLY A 1 104 ? -8.322 -10.367 12.630 1.00 82.94 104 GLY A CA 1
ATOM 824 C C . GLY A 1 104 ? -9.194 -9.110 12.559 1.00 82.94 104 GLY A C 1
ATOM 825 O O . GLY A 1 104 ? -9.678 -8.641 13.591 1.00 82.94 104 GLY A O 1
ATOM 826 N N . GLY A 1 105 ? -9.466 -8.610 11.350 1.00 79.56 105 GLY A N 1
ATOM 827 C CA . GLY A 1 105 ? -10.357 -7.469 11.120 1.00 79.56 105 GLY A CA 1
ATOM 828 C C . GLY A 1 105 ? -11.799 -7.751 11.555 1.00 79.56 105 GLY A C 1
ATOM 829 O O . GLY A 1 105 ? -12.391 -6.965 12.297 1.00 79.56 105 GLY A O 1
ATOM 830 N N . ILE A 1 106 ? -12.350 -8.909 11.174 1.00 82.75 106 ILE A N 1
ATOM 831 C CA . ILE A 1 106 ? -13.693 -9.349 11.595 1.00 82.75 106 ILE A CA 1
ATOM 832 C C . ILE A 1 106 ? -13.757 -9.518 13.118 1.00 82.75 106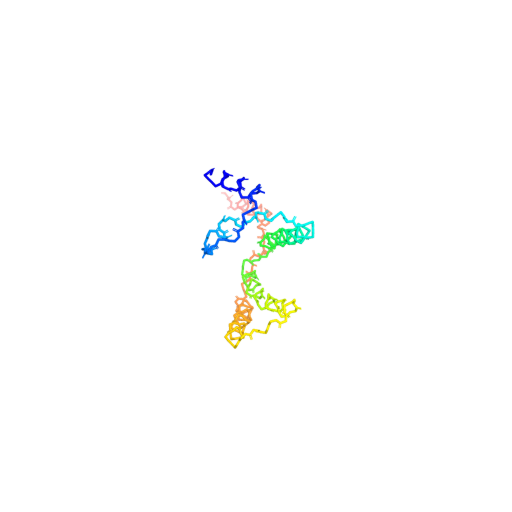 ILE A C 1
ATOM 834 O O . ILE A 1 106 ? -14.725 -9.087 13.750 1.00 82.75 106 ILE A O 1
ATOM 838 N N . TYR A 1 107 ? -12.724 -10.108 13.724 1.00 83.06 107 TYR A N 1
ATOM 839 C CA . TYR A 1 107 ? -12.634 -10.281 15.171 1.00 83.06 107 TYR A CA 1
ATOM 840 C C . TYR A 1 107 ? -12.582 -8.941 15.910 1.00 83.06 107 TYR A C 1
ATOM 842 O O . TYR A 1 107 ? -13.251 -8.795 16.929 1.00 83.06 107 TYR A O 1
ATOM 850 N N . ALA A 1 108 ? -11.846 -7.950 15.400 1.00 77.62 108 ALA A N 1
ATOM 851 C CA . ALA A 1 108 ? -11.796 -6.614 15.989 1.00 77.62 108 ALA A CA 1
ATOM 852 C C . ALA A 1 108 ? -13.187 -5.960 16.032 1.00 77.62 108 ALA A C 1
ATOM 854 O O . ALA A 1 108 ? -13.624 -5.533 17.101 1.00 77.62 108 ALA A O 1
ATOM 855 N N . VAL A 1 109 ? -13.929 -5.993 14.918 1.00 76.94 109 VAL A N 1
ATOM 856 C CA . VAL A 1 109 ? -15.305 -5.466 14.843 1.00 76.94 109 VAL A CA 1
ATOM 857 C C . VAL A 1 109 ? -16.248 -6.240 15.766 1.00 76.94 109 VAL A C 1
ATOM 859 O O . VAL A 1 109 ? -17.077 -5.655 16.465 1.00 76.94 109 VAL A O 1
ATOM 862 N N . TYR A 1 110 ? -16.129 -7.569 15.800 1.00 80.19 110 TYR A N 1
ATOM 863 C CA . TYR A 1 110 ? -16.926 -8.407 16.693 1.00 80.19 110 TYR A CA 1
ATOM 864 C C . TYR A 1 110 ? -16.643 -8.102 18.172 1.00 80.19 110 TYR A C 1
ATOM 866 O O . TYR A 1 110 ? -17.577 -7.986 18.970 1.00 80.19 110 TYR A O 1
ATOM 874 N N . ARG A 1 111 ? -15.367 -7.926 18.539 1.00 79.12 111 ARG A N 1
ATOM 875 C CA . ARG A 1 111 ? -14.922 -7.568 19.892 1.00 79.12 111 ARG A CA 1
ATOM 876 C C . ARG A 1 111 ? -15.474 -6.211 20.313 1.00 79.12 111 ARG A C 1
ATOM 878 O O . ARG A 1 111 ? -15.945 -6.077 21.436 1.00 79.12 111 ARG A O 1
ATOM 885 N N . GLU A 1 112 ? -15.451 -5.227 19.423 1.00 70.88 112 GLU A N 1
ATOM 886 C CA . GLU A 1 112 ? -15.942 -3.874 19.692 1.00 70.88 112 GLU A CA 1
ATOM 887 C C . GLU A 1 112 ? -17.465 -3.850 19.890 1.00 70.88 112 GLU A C 1
ATOM 889 O O . GLU A 1 112 ? -17.950 -3.300 20.879 1.00 70.88 112 GLU A O 1
ATOM 894 N N . ARG A 1 113 ? -18.221 -4.585 19.056 1.00 70.62 113 ARG A N 1
ATOM 895 C CA . ARG A 1 113 ? -19.671 -4.789 19.252 1.00 70.62 113 ARG A CA 1
ATOM 896 C C . ARG A 1 113 ? -20.003 -5.480 20.574 1.00 70.62 113 ARG A C 1
ATOM 898 O O . ARG A 1 113 ? -21.023 -5.178 21.186 1.00 70.62 113 ARG A O 1
ATOM 905 N N . ARG A 1 114 ? -19.167 -6.427 21.010 1.00 69.62 114 ARG A N 1
ATOM 906 C CA . ARG A 1 114 ? -19.330 -7.129 22.293 1.00 69.62 114 ARG A CA 1
ATOM 907 C C . ARG A 1 114 ? -18.991 -6.242 23.488 1.00 69.62 114 ARG A C 1
ATOM 909 O O . ARG A 1 114 ? -19.649 -6.368 24.516 1.00 69.62 114 ARG A O 1
ATOM 916 N N . LEU A 1 115 ? -17.984 -5.378 23.363 1.00 65.81 115 LEU A N 1
ATOM 917 C CA . LEU A 1 115 ? -17.495 -4.550 24.464 1.00 65.81 115 LEU A CA 1
ATOM 918 C C . LEU A 1 115 ? -18.361 -3.325 24.753 1.00 65.81 115 LEU A C 1
ATOM 920 O O . LEU A 1 115 ? -18.199 -2.793 25.844 1.00 65.81 115 LEU A O 1
ATOM 924 N N . ASN A 1 116 ? -19.286 -2.920 23.861 1.00 55.81 116 ASN A N 1
ATOM 925 C CA . ASN A 1 116 ? -20.283 -1.863 24.117 1.00 55.81 116 ASN A CA 1
ATOM 926 C C . ASN A 1 116 ? -19.675 -0.700 24.919 1.00 55.81 116 ASN A C 1
ATOM 928 O O . ASN A 1 116 ? -20.238 -0.274 25.931 1.00 55.81 116 ASN A O 1
ATOM 932 N N . ILE A 1 117 ? -18.475 -0.250 24.524 1.00 58.12 117 ILE A N 1
ATOM 933 C CA . ILE A 1 117 ? -17.861 0.918 25.142 1.00 58.12 117 ILE A CA 1
ATOM 934 C C . ILE A 1 117 ? -18.816 2.047 24.786 1.00 58.12 117 ILE A C 1
ATOM 936 O O . ILE A 1 117 ? -18.840 2.543 23.664 1.00 58.12 117 ILE A O 1
ATOM 940 N N . ARG A 1 118 ? -19.705 2.359 25.730 1.00 52.69 118 ARG A N 1
ATOM 941 C CA . ARG A 1 118 ? -20.521 3.554 25.710 1.00 52.69 118 ARG A CA 1
ATOM 942 C C . ARG A 1 118 ? -19.505 4.666 25.776 1.00 52.69 118 ARG A C 1
ATOM 944 O O . ARG A 1 118 ? -18.998 4.982 26.850 1.00 52.69 118 ARG A O 1
ATOM 951 N N . VAL A 1 119 ? -19.157 5.178 24.607 1.00 56.72 119 VAL A N 1
ATOM 952 C CA . VAL A 1 119 ? -18.473 6.445 24.480 1.00 56.72 119 VAL A CA 1
ATOM 953 C C . VAL A 1 119 ? -19.256 7.394 25.364 1.00 56.72 119 VAL A C 1
ATOM 955 O O . VAL A 1 119 ? -20.465 7.565 25.196 1.00 56.72 119 VAL A O 1
ATOM 958 N N . ALA A 1 120 ? -18.596 7.924 26.384 1.00 57.25 120 ALA A N 1
ATOM 959 C CA . ALA A 1 120 ? -19.140 8.986 27.204 1.00 57.25 120 ALA A CA 1
ATOM 960 C C . ALA A 1 120 ? -19.191 10.258 26.338 1.00 57.25 120 ALA A C 1
ATOM 962 O O . ALA A 1 120 ? -18.420 11.187 26.538 1.00 57.25 120 ALA A O 1
ATOM 963 N N . SER A 1 121 ? -20.045 10.266 25.314 1.00 63.47 121 SER A N 1
ATOM 964 C CA . SER A 1 121 ? -20.242 11.368 24.373 1.00 63.47 121 SER A CA 1
ATOM 965 C C . SER A 1 121 ? -21.576 12.072 24.581 1.00 63.47 121 SER A C 1
ATOM 967 O O . SER A 1 121 ? -22.048 12.737 23.675 1.00 63.47 121 SER A O 1
ATOM 969 N N . ASP A 1 122 ? -22.175 11.953 25.760 1.00 58.06 122 ASP A N 1
ATOM 970 C CA . ASP A 1 122 ? -23.351 12.729 26.137 1.00 58.06 122 ASP A CA 1
ATOM 971 C C . ASP A 1 122 ? -23.171 13.150 27.583 1.00 58.06 122 ASP A C 1
ATOM 973 O O . ASP A 1 122 ? -23.616 12.446 28.477 1.00 58.06 122 ASP A O 1
ATOM 977 N N . ILE A 1 123 ? -22.340 14.167 27.814 1.00 60.22 123 ILE A N 1
ATOM 978 C CA . ILE A 1 123 ? -22.721 15.487 28.342 1.00 60.22 123 ILE A CA 1
ATOM 979 C C . ILE A 1 123 ? -21.420 16.261 28.617 1.00 60.22 123 ILE A C 1
ATOM 981 O O . ILE A 1 123 ? -20.754 15.967 29.615 1.00 60.22 123 ILE A O 1
ATOM 985 N N . PRO A 1 124 ? -21.047 17.305 27.841 1.00 63.78 124 PRO A N 1
ATOM 986 C CA . PRO A 1 124 ? -20.374 18.416 28.499 1.00 63.78 124 PRO A CA 1
ATOM 987 C C . PRO A 1 124 ? -21.304 18.803 29.640 1.00 63.78 124 PRO A C 1
ATOM 989 O O . PRO A 1 124 ? -22.494 19.022 29.406 1.00 63.78 124 PRO A O 1
ATOM 992 N N . MET A 1 125 ? -20.801 18.777 30.873 1.00 60.75 125 MET A N 1
ATOM 993 C CA . MET A 1 125 ? -21.565 19.216 32.034 1.00 60.75 125 MET A CA 1
ATOM 994 C C . MET A 1 125 ? -22.210 20.549 31.643 1.00 60.75 125 MET A C 1
ATOM 996 O O . MET A 1 125 ? -21.471 21.506 31.383 1.00 60.75 125 MET A O 1
ATOM 1000 N N . PRO A 1 126 ? -23.547 20.618 31.493 1.00 66.31 126 PRO A N 1
ATOM 1001 C CA . PRO A 1 126 ? -24.170 21.862 31.102 1.00 66.31 126 PRO A CA 1
ATOM 1002 C C . PRO A 1 126 ? -23.787 22.853 32.194 1.00 66.31 126 PRO A C 1
ATOM 1004 O O . PRO A 1 126 ? -23.989 22.569 33.377 1.00 66.31 126 PRO A O 1
ATOM 1007 N N . ALA A 1 127 ? -23.199 23.993 31.834 1.00 63.50 127 ALA A N 1
ATOM 1008 C CA . ALA A 1 127 ? -22.783 24.997 32.816 1.00 63.50 127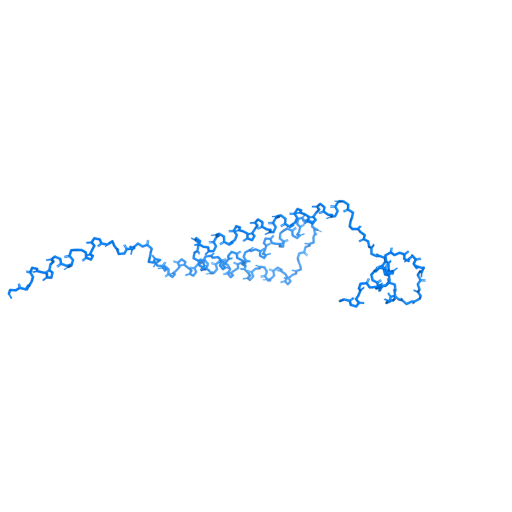 ALA A CA 1
ATOM 1009 C C . ALA A 1 127 ? -23.950 25.424 33.742 1.00 63.50 127 ALA A C 1
ATOM 1011 O O . ALA A 1 127 ? -23.737 25.874 34.867 1.00 63.50 127 ALA A O 1
ATOM 1012 N N . SER A 1 128 ? -25.199 25.195 33.316 1.00 62.94 128 SER A N 1
ATOM 1013 C CA . SER A 1 128 ? -26.411 25.381 34.116 1.00 62.94 128 SER A CA 1
ATOM 1014 C C . SER A 1 128 ? -26.555 24.425 35.310 1.00 62.94 128 SER A C 1
ATOM 1016 O O . SER A 1 128 ? -27.230 24.782 36.275 1.00 62.94 128 SER A O 1
ATOM 1018 N N . THR A 1 129 ? -25.932 23.240 35.301 1.00 59.38 129 THR A N 1
ATOM 1019 C CA . THR A 1 129 ? -25.971 22.302 36.440 1.00 59.38 129 THR A CA 1
ATOM 1020 C C . THR A 1 129 ? -25.150 22.842 37.614 1.00 59.38 129 THR A C 1
ATOM 1022 O O . THR A 1 129 ? -25.635 22.841 38.743 1.00 59.38 129 THR A O 1
ATOM 1025 N N . GLY A 1 130 ? -23.977 23.437 37.358 1.00 60.38 130 GLY A N 1
ATOM 1026 C CA . GLY A 1 130 ? -23.184 24.114 38.396 1.00 60.38 130 GLY A CA 1
ATOM 1027 C C . GLY A 1 130 ? -23.876 25.351 38.987 1.00 60.38 130 GLY A C 1
ATOM 1028 O O . GLY A 1 130 ? -23.739 25.642 40.175 1.00 60.38 130 GLY A O 1
ATOM 1029 N N . MET A 1 131 ? -24.691 26.046 38.187 1.00 61.84 131 MET A N 1
ATOM 1030 C CA . MET A 1 131 ? -25.371 27.276 38.609 1.00 61.84 131 MET A CA 1
ATOM 1031 C C . MET A 1 131 ? -26.545 27.030 39.576 1.00 61.84 131 MET A C 1
ATOM 1033 O O . MET A 1 131 ? -26.842 27.885 40.412 1.00 61.84 131 MET A O 1
ATOM 1037 N N . ASN A 1 132 ? -27.180 25.852 39.521 1.00 56.97 132 ASN A N 1
ATOM 1038 C CA . ASN A 1 132 ? -28.233 25.455 40.468 1.00 56.97 132 ASN A CA 1
ATOM 1039 C C . ASN A 1 132 ? -27.683 24.853 41.771 1.00 56.97 132 ASN A C 1
ATOM 1041 O O . ASN A 1 132 ? -28.325 24.996 42.813 1.00 56.97 132 ASN A O 1
ATOM 1045 N N . MET A 1 133 ? -26.485 24.251 41.757 1.00 61.78 133 MET A N 1
ATOM 1046 C CA . MET A 1 133 ? -25.812 23.852 43.000 1.00 61.78 133 MET A CA 1
ATOM 1047 C C . MET A 1 133 ? -25.444 25.069 43.858 1.00 61.78 133 MET A C 1
ATOM 1049 O O . MET A 1 133 ? -25.666 25.024 45.063 1.00 61.78 133 MET A O 1
ATOM 1053 N N . GLY A 1 134 ? -24.991 26.178 43.261 1.00 59.94 134 GLY A N 1
ATOM 1054 C CA . GLY A 1 134 ? -24.707 27.414 44.005 1.00 59.94 134 GLY A CA 1
ATOM 1055 C C . GLY A 1 134 ? -25.939 27.992 44.713 1.00 59.94 134 GLY A C 1
ATOM 1056 O O . GLY A 1 134 ? -25.870 28.333 45.887 1.00 59.94 134 GLY A O 1
ATOM 1057 N N . LYS A 1 135 ? -27.101 28.021 44.046 1.00 59.81 135 LYS A N 1
ATOM 1058 C CA . LYS A 1 135 ? -28.350 28.532 44.646 1.00 59.81 135 LYS A CA 1
ATOM 1059 C C . LYS A 1 135 ? -28.887 27.656 45.783 1.00 59.81 135 LYS A C 1
ATOM 1061 O O . LYS A 1 135 ? -29.406 28.190 46.757 1.00 59.81 135 LYS A O 1
ATOM 1066 N N . ASN A 1 136 ? -28.747 26.332 45.685 1.00 55.34 136 ASN A N 1
ATOM 1067 C CA . ASN A 1 136 ? -29.200 25.410 46.734 1.00 55.34 136 ASN A CA 1
ATOM 1068 C C . ASN A 1 136 ? -28.245 25.309 47.931 1.00 55.34 136 ASN A C 1
ATOM 1070 O O . ASN A 1 136 ? -28.685 24.895 49.000 1.00 55.34 136 ASN A O 1
ATOM 1074 N N . GLN A 1 137 ? -26.968 25.659 47.758 1.00 58.53 137 GLN A N 1
ATOM 1075 C CA . GLN A 1 137 ? -26.011 25.773 48.864 1.00 58.53 137 GLN A CA 1
ATOM 1076 C C . GLN A 1 137 ? -26.246 27.083 49.631 1.00 58.53 137 GLN A C 1
ATOM 1078 O O . GLN A 1 137 ? -26.385 27.043 50.840 1.00 58.53 137 GLN A O 1
ATOM 1083 N N . ILE A 1 138 ? -26.466 28.206 48.932 1.00 59.28 138 ILE A N 1
ATOM 1084 C CA . ILE A 1 138 ? -26.763 29.514 49.558 1.00 59.28 138 ILE A CA 1
ATOM 1085 C C . ILE A 1 138 ? -28.086 29.505 50.356 1.00 59.28 138 ILE A C 1
ATOM 1087 O O . ILE A 1 138 ? -28.246 30.266 51.300 1.00 59.28 138 ILE A O 1
ATOM 1091 N N . ASN A 1 139 ? -29.044 28.642 50.000 1.00 58.34 139 ASN A N 1
ATOM 1092 C CA . ASN A 1 139 ? -30.319 28.493 50.719 1.00 58.34 139 ASN A CA 1
ATOM 1093 C C . ASN A 1 139 ? -30.281 27.426 51.838 1.00 58.34 139 ASN A C 1
ATOM 1095 O O . ASN A 1 139 ? -31.318 27.103 52.417 1.00 58.34 139 ASN A O 1
ATOM 1099 N N . ARG A 1 140 ? -29.123 26.807 52.102 1.00 62.16 140 ARG A N 1
ATOM 1100 C CA . ARG A 1 140 ? -28.953 25.790 53.154 1.00 62.16 140 ARG A CA 1
ATOM 1101 C C . ARG A 1 140 ? -28.223 26.297 54.398 1.00 62.16 140 ARG A C 1
ATOM 1103 O O . ARG A 1 140 ? -28.111 25.522 55.347 1.00 62.16 140 ARG A O 1
ATOM 1110 N N . ASP A 1 141 ? -27.820 27.563 54.418 1.00 59.94 141 ASP A N 1
ATOM 1111 C CA . ASP A 1 141 ? -27.116 28.182 55.538 1.00 59.94 141 ASP A CA 1
ATOM 1112 C C . ASP A 1 141 ? -28.106 29.058 56.342 1.00 59.94 141 ASP A C 1
ATOM 1114 O O . ASP A 1 141 ? -28.494 30.123 55.853 1.00 59.94 141 ASP A O 1
ATOM 1118 N N . PRO A 1 142 ? -28.589 28.620 57.521 1.00 62.56 142 PRO A N 1
ATOM 1119 C CA . PRO A 1 142 ? -29.232 29.499 58.499 1.00 62.56 142 PRO A CA 1
ATOM 1120 C C . PRO A 1 142 ? -28.219 30.302 59.329 1.00 62.56 142 PRO A C 1
ATOM 1122 O O . PRO A 1 142 ? -27.114 29.778 59.604 1.00 62.56 142 PRO A O 1
#

Secondary structure (DSSP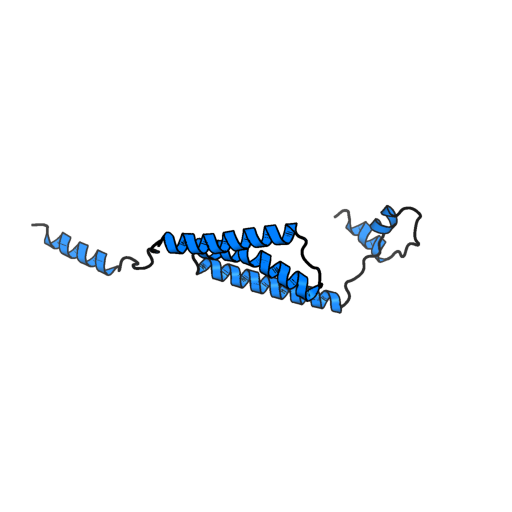, 8-state):
-TTHHHHHHHHH------S-HHHHHHT---PPPPHHHHHHHHHHHHHHHHHHHHHHHHHHHS-HHHHHHHHHHHHHHHHHHHHHHH-PPPPHHHHHHHHHHHHHHHHHHHHHHHH------S----HHHHHHHHHHHHTS--

pLDDT: mean 75.7, std 12.38, range [52.69, 95.94]